Protein AF-A0A143Y106-F1 (afdb_monomer_lite)

Structure (mmCIF, N/CA/C/O backbone):
data_AF-A0A143Y106-F1
#
_entry.id   AF-A0A143Y106-F1
#
loop_
_atom_site.group_PDB
_atom_site.id
_atom_site.type_symbol
_atom_site.label_atom_id
_atom_site.label_alt_id
_atom_site.label_comp_id
_atom_site.label_asym_id
_atom_site.label_entity_id
_atom_site.label_seq_id
_atom_site.pdbx_PDB_ins_code
_atom_site.Cartn_x
_atom_site.Cartn_y
_atom_site.Cartn_z
_atom_site.occupancy
_atom_site.B_iso_or_equiv
_atom_site.auth_seq_id
_atom_site.auth_comp_id
_atom_site.auth_asym_id
_atom_site.auth_atom_id
_atom_site.pdbx_PDB_model_num
ATOM 1 N N . MET A 1 1 ? 0.710 -11.312 -6.302 1.00 72.19 1 MET A N 1
A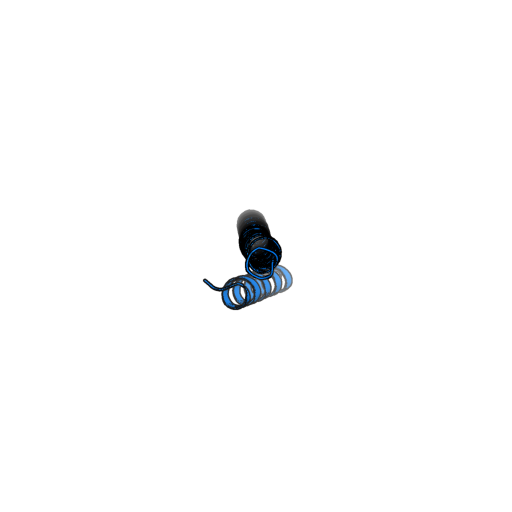TOM 2 C CA . MET A 1 1 ? 0.496 -9.906 -5.914 1.00 72.19 1 MET A CA 1
ATOM 3 C C . MET A 1 1 ? 1.197 -8.979 -6.878 1.00 72.19 1 MET A C 1
ATOM 5 O O . MET A 1 1 ? 2.308 -8.503 -6.626 1.00 72.19 1 MET A O 1
ATOM 9 N N . THR A 1 2 ? 0.524 -8.795 -8.007 1.00 89.50 2 THR A N 1
ATOM 10 C CA . THR A 1 2 ? 0.697 -7.700 -8.955 1.00 89.50 2 THR A CA 1
ATOM 11 C C . THR A 1 2 ? 0.341 -6.370 -8.285 1.00 89.50 2 THR A C 1
ATOM 13 O O . THR A 1 2 ? -0.132 -6.337 -7.146 1.00 89.50 2 THR A O 1
ATOM 16 N N . ILE A 1 3 ? 0.600 -5.268 -8.986 1.00 89.81 3 ILE A N 1
ATOM 17 C CA . ILE A 1 3 ? 0.190 -3.937 -8.533 1.00 89.81 3 ILE A CA 1
ATOM 18 C C . ILE A 1 3 ? -1.340 -3.872 -8.458 1.00 89.81 3 ILE A C 1
ATOM 20 O O . ILE A 1 3 ? -1.863 -3.439 -7.437 1.00 89.81 3 ILE A O 1
ATOM 24 N N . ASP A 1 4 ? -2.036 -4.403 -9.465 1.00 92.19 4 ASP A N 1
ATOM 25 C CA . ASP A 1 4 ? -3.502 -4.430 -9.519 1.00 92.19 4 ASP A CA 1
ATOM 26 C C . ASP A 1 4 ? -4.112 -5.170 -8.318 1.00 92.19 4 ASP A C 1
ATOM 28 O O . ASP A 1 4 ? -4.988 -4.637 -7.646 1.00 92.19 4 ASP A O 1
ATOM 32 N N . GLU A 1 5 ? -3.572 -6.341 -7.957 1.00 92.12 5 GLU A N 1
ATOM 33 C CA . GLU A 1 5 ? -4.030 -7.112 -6.787 1.00 92.12 5 GLU A CA 1
ATOM 34 C C . GLU A 1 5 ? -3.799 -6.372 -5.456 1.00 92.12 5 GLU A C 1
ATOM 36 O O . GLU A 1 5 ? -4.529 -6.582 -4.486 1.00 92.12 5 GLU A O 1
ATOM 41 N N . ASN A 1 6 ? -2.754 -5.541 -5.359 1.00 92.38 6 ASN A N 1
ATOM 42 C CA . ASN A 1 6 ? -2.515 -4.731 -4.161 1.00 92.38 6 ASN A CA 1
ATOM 43 C C . ASN A 1 6 ? -3.459 -3.514 -4.111 1.00 92.38 6 ASN A C 1
ATOM 45 O O . ASN A 1 6 ? -3.849 -3.107 -3.019 1.00 92.38 6 ASN A O 1
ATOM 49 N N . LEU A 1 7 ? -3.803 -2.930 -5.265 1.00 92.00 7 LEU A N 1
ATOM 50 C CA . LEU A 1 7 ? -4.750 -1.816 -5.363 1.00 92.00 7 LEU A CA 1
ATOM 51 C C . LEU A 1 7 ? -6.175 -2.266 -5.031 1.00 92.00 7 LEU A C 1
ATOM 53 O O . LEU A 1 7 ? -6.856 -1.587 -4.275 1.00 92.00 7 LEU A O 1
ATOM 57 N N . GLU A 1 8 ? -6.589 -3.443 -5.498 1.00 95.06 8 GLU A N 1
ATOM 58 C CA . GLU A 1 8 ? -7.897 -4.020 -5.163 1.00 95.06 8 GLU A CA 1
ATOM 59 C C . GLU A 1 8 ? -8.041 -4.278 -3.652 1.00 95.06 8 GLU A C 1
ATOM 61 O O . GLU A 1 8 ? -9.063 -3.961 -3.046 1.00 95.06 8 GLU A O 1
ATOM 66 N N . GLN A 1 9 ? -6.981 -4.775 -3.006 1.00 93.94 9 GLN A N 1
ATOM 67 C CA . GLN A 1 9 ? -6.952 -4.914 -1.547 1.00 93.94 9 GLN A CA 1
ATOM 68 C C . GLN A 1 9 ? -7.008 -3.568 -0.821 1.00 93.94 9 GLN A C 1
ATOM 70 O O . GLN A 1 9 ? -7.645 -3.470 0.226 1.00 93.94 9 GLN A O 1
ATOM 75 N N . LEU A 1 10 ? -6.344 -2.536 -1.348 1.00 94.12 10 LEU A N 1
ATOM 76 C CA . LEU A 1 10 ? -6.393 -1.198 -0.765 1.00 94.12 10 LEU A CA 1
ATOM 77 C C . LEU A 1 10 ? -7.809 -0.615 -0.852 1.00 94.12 10 LEU A C 1
ATOM 79 O O . LEU A 1 10 ? -8.295 -0.080 0.141 1.00 94.12 10 LEU A O 1
ATOM 83 N N . ASP A 1 11 ? -8.483 -0.777 -1.990 1.00 94.44 11 ASP A N 1
ATOM 84 C CA . ASP A 1 11 ? -9.877 -0.365 -2.172 1.00 94.44 11 ASP A CA 1
ATOM 85 C C . ASP A 1 11 ? -10.807 -1.066 -1.180 1.00 94.44 11 ASP A C 1
ATOM 87 O O . ASP A 1 11 ? -11.691 -0.428 -0.607 1.00 94.44 11 ASP A O 1
ATOM 91 N N . GLN A 1 12 ? -10.601 -2.362 -0.935 1.00 93.81 12 GLN A N 1
ATOM 92 C CA . GLN A 1 12 ? -11.387 -3.092 0.057 1.00 93.81 12 GLN A CA 1
ATOM 93 C C . GLN A 1 12 ? -11.168 -2.539 1.471 1.00 93.81 12 GLN A C 1
ATOM 95 O O . GLN A 1 12 ? -12.135 -2.270 2.176 1.00 93.81 12 GLN A O 1
ATOM 100 N N . ILE A 1 13 ? -9.913 -2.295 1.857 1.00 92.75 13 ILE A N 1
ATOM 101 C CA . ILE A 1 13 ? -9.571 -1.704 3.158 1.00 92.75 13 ILE A CA 1
ATOM 102 C C . ILE A 1 13 ? -10.233 -0.332 3.324 1.00 92.75 13 ILE A C 1
ATOM 104 O O . ILE A 1 13 ? -10.809 -0.053 4.372 1.00 92.75 13 ILE A O 1
ATOM 108 N N . VAL A 1 14 ? -10.180 0.520 2.296 1.00 92.31 14 VAL A N 1
ATOM 109 C CA . VAL A 1 14 ? -10.810 1.847 2.329 1.00 92.31 14 VAL A CA 1
ATOM 110 C C . VAL A 1 14 ? -12.324 1.722 2.488 1.00 92.31 14 VAL A C 1
ATOM 112 O O . VAL A 1 14 ? -12.895 2.385 3.351 1.00 92.31 14 VAL A O 1
ATOM 115 N N . ARG A 1 15 ? -12.971 0.830 1.730 1.00 91.69 15 ARG A N 1
ATOM 116 C CA . ARG A 1 15 ? -14.416 0.575 1.852 1.00 91.69 15 ARG A CA 1
ATOM 117 C C . ARG A 1 15 ? -14.801 0.103 3.249 1.00 91.69 15 ARG A C 1
ATOM 119 O O . ARG A 1 15 ? -15.820 0.542 3.774 1.00 91.69 15 ARG A O 1
ATOM 126 N N . ASP A 1 16 ? -14.005 -0.774 3.848 1.00 88.88 16 ASP A N 1
ATOM 127 C CA . ASP A 1 16 ? -14.266 -1.294 5.192 1.00 88.88 16 ASP A CA 1
ATOM 128 C C . ASP A 1 16 ? -14.118 -0.192 6.255 1.00 88.88 16 ASP A C 1
ATOM 130 O O . ASP A 1 16 ? -14.923 -0.115 7.185 1.00 88.88 16 ASP A O 1
ATOM 134 N N . MET A 1 17 ? -13.153 0.717 6.075 1.00 88.25 17 MET A N 1
ATOM 135 C CA . MET A 1 17 ? -12.987 1.900 6.926 1.00 88.25 17 MET A CA 1
ATOM 136 C C . MET A 1 17 ? -14.144 2.901 6.771 1.00 88.25 17 MET A C 1
ATOM 138 O O . MET A 1 17 ? -14.593 3.481 7.760 1.00 88.25 17 MET A O 1
ATOM 142 N N . GLU A 1 18 ? -14.664 3.093 5.555 1.00 89.31 18 GLU A N 1
ATOM 143 C CA . GLU A 1 18 ? -15.790 3.997 5.270 1.00 89.31 18 GLU A CA 1
ATOM 144 C C . GLU A 1 18 ? -17.133 3.486 5.809 1.00 89.31 18 GLU A C 1
ATOM 146 O O . GLU A 1 18 ? -18.012 4.287 6.130 1.00 89.31 18 GLU A O 1
ATOM 151 N N . GLN A 1 19 ? -17.302 2.167 5.956 1.00 87.81 19 GLN A N 1
ATOM 152 C CA . GLN A 1 19 ? -18.521 1.580 6.526 1.00 87.81 19 GLN A CA 1
ATOM 153 C C . GLN A 1 19 ? -18.727 1.930 8.007 1.00 87.81 19 GLN A C 1
ATOM 155 O O . GLN A 1 19 ? -19.839 1.784 8.515 1.00 87.81 19 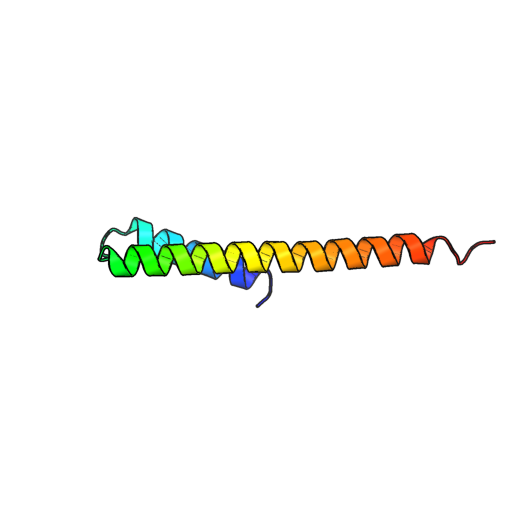GLN A O 1
ATOM 160 N N . GLY A 1 20 ? -17.687 2.394 8.709 1.00 80.12 20 GLY A N 1
ATOM 161 C CA . GLY A 1 20 ? -17.806 2.960 10.056 1.00 80.12 20 GLY A CA 1
ATOM 162 C C . GLY A 1 20 ? -18.213 1.970 11.152 1.00 80.12 20 GLY A C 1
ATOM 163 O O . GLY A 1 20 ? -18.520 2.392 12.263 1.00 80.12 20 GLY A O 1
ATOM 164 N N . ASN A 1 21 ? -18.210 0.665 10.864 1.00 84.12 21 ASN A N 1
ATOM 165 C CA . ASN A 1 21 ? -18.581 -0.392 11.811 1.00 84.12 21 ASN A CA 1
ATOM 166 C C . ASN A 1 21 ? -17.359 -1.039 12.494 1.00 84.12 21 ASN A C 1
ATOM 168 O O . ASN A 1 21 ? -17.469 -2.117 13.072 1.00 84.12 21 ASN A O 1
ATOM 172 N N . GLN A 1 22 ? -16.191 -0.399 12.384 1.00 85.81 22 GLN A N 1
ATOM 173 C CA . GLN A 1 22 ? -14.928 -0.863 12.949 1.00 85.81 22 GLN A CA 1
ATOM 174 C C . GLN A 1 22 ? -14.666 -0.210 14.307 1.00 85.81 22 GLN A C 1
ATOM 176 O O . GLN A 1 22 ? -14.918 0.979 14.517 1.00 85.81 22 GLN A O 1
ATOM 181 N N . THR A 1 23 ? -14.097 -0.978 15.225 1.00 92.56 23 THR A N 1
ATOM 182 C CA . THR A 1 23 ? -13.478 -0.441 16.437 1.00 92.56 23 THR A CA 1
ATOM 183 C C . THR A 1 23 ? -12.233 0.380 16.090 1.00 92.56 23 THR A C 1
ATOM 185 O O . THR A 1 23 ? -11.656 0.262 15.008 1.00 92.56 23 THR A O 1
ATOM 188 N N . LEU A 1 24 ? -11.772 1.209 17.030 1.00 88.75 24 LEU A N 1
ATOM 189 C CA . LEU A 1 24 ? -10.551 1.999 16.849 1.00 88.75 24 LEU A CA 1
ATOM 190 C C . LEU A 1 24 ? -9.326 1.119 16.541 1.00 88.75 24 LEU A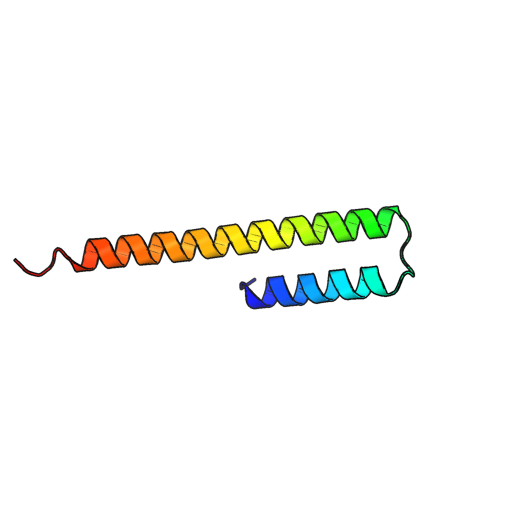 C 1
ATOM 192 O O . LEU A 1 24 ? -8.489 1.490 15.722 1.00 88.75 24 LEU A O 1
ATOM 196 N N . GLU A 1 25 ? -9.226 -0.047 17.180 1.00 92.25 25 GLU A N 1
ATOM 197 C CA . GLU A 1 25 ? -8.127 -0.995 16.971 1.00 92.25 25 GLU A CA 1
ATOM 198 C C . GLU A 1 25 ? -8.176 -1.624 15.573 1.00 92.25 25 GLU A C 1
ATOM 200 O O . GLU A 1 25 ? -7.147 -1.715 14.903 1.00 92.25 25 GLU A O 1
ATOM 205 N N . GLU A 1 26 ? -9.366 -1.978 15.085 1.00 91.31 26 GLU A N 1
ATOM 206 C CA . GLU A 1 26 ? -9.561 -2.483 13.720 1.00 91.31 26 GLU A CA 1
ATOM 207 C C . GLU A 1 26 ? -9.287 -1.408 12.663 1.00 91.31 26 GLU A C 1
ATOM 209 O O . GLU A 1 26 ? -8.656 -1.693 11.641 1.00 91.31 26 GLU A O 1
ATOM 214 N N . ALA A 1 27 ? -9.692 -0.163 12.918 1.00 90.12 27 ALA A N 1
ATOM 215 C CA . ALA A 1 27 ? -9.404 0.968 12.041 1.00 90.12 27 ALA A CA 1
ATOM 216 C C . ALA A 1 27 ? -7.892 1.247 11.961 1.00 90.12 27 ALA A C 1
ATOM 218 O O . ALA A 1 27 ? -7.355 1.477 10.876 1.00 90.12 27 ALA A O 1
ATOM 219 N N . LEU A 1 28 ? -7.178 1.167 13.091 1.00 92.19 28 LEU A N 1
ATOM 220 C CA . LEU A 1 28 ? -5.718 1.294 13.135 1.00 92.19 28 LEU A CA 1
ATOM 221 C C . LEU A 1 28 ? -5.018 0.154 12.386 1.00 92.19 28 LEU A C 1
ATOM 223 O O . LEU A 1 28 ? -4.084 0.409 11.624 1.00 92.19 28 LEU A O 1
ATOM 227 N N . ALA A 1 29 ? -5.483 -1.086 12.552 1.00 93.81 29 ALA A N 1
ATOM 228 C CA . ALA A 1 29 ? -4.949 -2.236 11.826 1.00 93.81 29 ALA A CA 1
ATOM 229 C C . ALA A 1 29 ? -5.174 -2.110 10.308 1.00 93.81 29 ALA A C 1
ATOM 231 O O . ALA A 1 29 ? -4.255 -2.350 9.521 1.00 93.81 29 ALA A O 1
ATOM 232 N N . SER A 1 30 ? -6.370 -1.675 9.902 1.00 93.25 30 SER A N 1
ATOM 233 C CA . SER A 1 30 ? -6.738 -1.411 8.504 1.00 93.25 30 SER A CA 1
ATOM 234 C C . SER A 1 30 ? -5.848 -0.327 7.895 1.00 93.25 30 SER A C 1
ATOM 236 O O . SER A 1 30 ? -5.272 -0.512 6.820 1.00 93.25 30 SER A O 1
ATOM 238 N N . PHE A 1 31 ? -5.630 0.768 8.625 1.00 91.50 31 PHE A N 1
ATOM 239 C CA . PHE A 1 31 ? -4.728 1.838 8.212 1.00 91.50 31 PHE A CA 1
ATOM 240 C C . PHE A 1 31 ? -3.283 1.346 8.040 1.00 91.50 31 PHE A C 1
ATOM 242 O O . PHE A 1 31 ? -2.646 1.620 7.019 1.00 91.50 31 PHE A O 1
ATOM 249 N N . GLU A 1 32 ? -2.753 0.578 8.997 1.00 95.06 32 GLU A N 1
ATOM 250 C CA . GLU A 1 32 ? -1.398 0.027 8.904 1.00 95.06 32 GLU A CA 1
ATOM 251 C C . GLU A 1 32 ? -1.249 -0.917 7.699 1.00 95.06 32 GLU A C 1
ATOM 253 O O . GLU A 1 32 ? -0.243 -0.861 6.979 1.00 95.06 32 GLU A O 1
ATOM 258 N N . ALA A 1 33 ? -2.255 -1.759 7.447 1.00 94.12 33 ALA A N 1
ATOM 259 C CA . ALA A 1 33 ? -2.299 -2.638 6.284 1.00 94.12 33 ALA A CA 1
ATOM 260 C C . ALA A 1 33 ? -2.298 -1.841 4.968 1.00 94.12 33 ALA A C 1
ATOM 262 O O . ALA A 1 33 ? -1.496 -2.137 4.076 1.00 94.12 33 ALA A O 1
ATOM 263 N N . GLY A 1 34 ? -3.105 -0.780 4.876 1.00 94.38 34 GLY A N 1
ATOM 264 C CA . GLY A 1 34 ? -3.137 0.122 3.723 1.00 94.38 34 GLY A CA 1
ATOM 265 C C . GLY A 1 34 ? -1.780 0.781 3.452 1.00 94.38 34 GLY A C 1
ATOM 266 O O . GLY A 1 34 ? -1.273 0.743 2.329 1.00 94.38 34 GLY A O 1
ATOM 267 N N . ILE A 1 35 ? -1.112 1.297 4.489 1.00 94.69 35 ILE A N 1
ATOM 268 C CA . ILE A 1 35 ? 0.232 1.887 4.364 1.00 94.69 35 ILE A CA 1
ATOM 269 C C . ILE A 1 35 ? 1.260 0.858 3.874 1.00 94.69 35 ILE A C 1
ATOM 271 O O . ILE A 1 35 ? 2.114 1.179 3.039 1.00 94.69 35 ILE A O 1
ATOM 275 N N . LYS A 1 36 ? 1.203 -0.385 4.368 1.00 95.00 36 LYS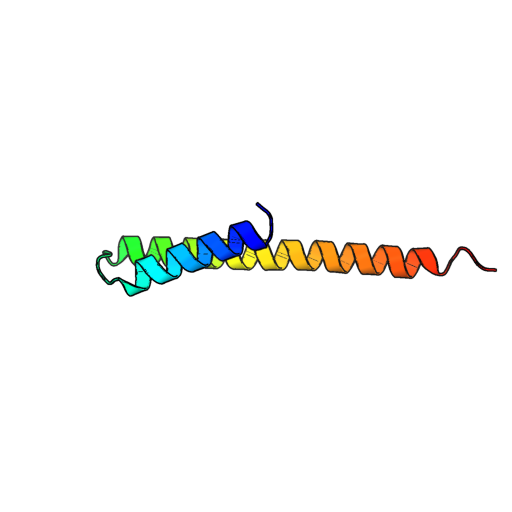 A N 1
ATOM 276 C CA . LYS A 1 36 ? 2.091 -1.465 3.905 1.00 95.00 36 LYS A CA 1
ATOM 277 C C . LYS A 1 36 ? 1.861 -1.790 2.429 1.00 95.00 36 LYS A C 1
ATOM 279 O O . LYS A 1 36 ? 2.841 -1.957 1.699 1.00 95.00 36 LYS A O 1
ATOM 284 N N . LEU A 1 37 ? 0.607 -1.839 1.979 1.00 94.94 37 LEU A N 1
ATOM 285 C CA . LEU A 1 37 ? 0.264 -2.071 0.572 1.00 94.94 37 LEU A CA 1
ATOM 286 C C . LEU A 1 37 ? 0.802 -0.959 -0.332 1.00 94.94 37 LEU A C 1
ATOM 288 O O . LEU A 1 37 ? 1.479 -1.257 -1.315 1.00 94.94 37 LEU A O 1
ATOM 292 N N . ILE A 1 38 ? 0.617 0.310 0.041 1.00 93.50 38 ILE A N 1
ATOM 293 C CA . ILE A 1 38 ? 1.130 1.456 -0.728 1.00 93.50 38 ILE A CA 1
ATOM 294 C C . ILE A 1 38 ? 2.657 1.388 -0.867 1.00 93.50 38 ILE A C 1
ATOM 296 O O . ILE A 1 38 ? 3.194 1.514 -1.970 1.00 93.50 38 ILE A O 1
ATOM 300 N N . LYS A 1 39 ? 3.376 1.125 0.233 1.00 94.00 39 LYS A N 1
ATOM 301 C CA . LYS A 1 39 ? 4.844 0.979 0.207 1.00 94.00 39 LYS A CA 1
ATOM 302 C C . LYS A 1 39 ? 5.299 -0.153 -0.711 1.00 94.00 39 LYS A C 1
ATOM 304 O O . LYS A 1 39 ? 6.306 -0.023 -1.411 1.00 94.00 39 LYS A O 1
ATOM 309 N N . LYS A 1 40 ? 4.558 -1.261 -0.723 1.00 92.88 40 LYS A N 1
ATOM 310 C CA . LYS A 1 40 ? 4.832 -2.408 -1.591 1.00 92.88 40 LYS A CA 1
ATOM 311 C C . LYS A 1 40 ? 4.622 -2.056 -3.064 1.00 92.88 40 LYS A C 1
ATOM 313 O O . LYS A 1 40 ? 5.494 -2.376 -3.868 1.00 92.88 40 LYS A O 1
ATOM 318 N N . CYS A 1 41 ? 3.537 -1.361 -3.409 1.00 93.25 41 CYS A N 1
ATOM 319 C CA . CYS A 1 41 ? 3.291 -0.880 -4.772 1.00 93.25 41 CYS A CA 1
ATOM 320 C C . CYS A 1 41 ? 4.399 0.062 -5.249 1.00 93.25 41 CYS A C 1
ATOM 322 O O . CYS A 1 41 ? 4.953 -0.148 -6.324 1.00 93.25 41 CYS A O 1
ATOM 324 N N . SER A 1 42 ? 4.788 1.039 -4.425 1.00 93.06 42 SER A N 1
ATOM 325 C CA . SER A 1 42 ? 5.900 1.947 -4.740 1.00 93.06 42 SER A CA 1
ATOM 326 C C . SER A 1 42 ? 7.203 1.181 -4.982 1.00 93.06 42 SER A C 1
ATOM 328 O O . SER A 1 42 ? 7.850 1.384 -6.001 1.00 93.06 42 SER A O 1
ATOM 330 N N . SER A 1 43 ? 7.539 0.210 -4.130 1.00 93.62 43 SER A N 1
ATOM 331 C CA . SER A 1 43 ? 8.750 -0.606 -4.315 1.00 93.62 43 SER A CA 1
ATOM 332 C C . SER A 1 43 ? 8.712 -1.458 -5.593 1.00 93.62 43 SER A C 1
ATOM 334 O O . SER A 1 43 ? 9.748 -1.716 -6.211 1.00 93.62 43 SER A O 1
ATOM 336 N N . GLN A 1 44 ? 7.528 -1.934 -5.990 1.00 92.62 44 GLN A N 1
ATOM 337 C CA . GLN A 1 44 ? 7.347 -2.660 -7.247 1.00 92.62 44 GLN A CA 1
ATOM 338 C C . GLN A 1 44 ? 7.545 -1.738 -8.455 1.00 92.62 44 GLN A C 1
ATOM 340 O O . GLN A 1 44 ? 8.257 -2.127 -9.382 1.00 92.62 44 GLN A O 1
ATOM 345 N N . LEU A 1 45 ? 6.983 -0.526 -8.422 1.00 93.62 45 LEU A N 1
ATOM 346 C CA . LEU A 1 45 ? 7.164 0.486 -9.465 1.00 93.62 45 LEU A CA 1
ATOM 347 C C . LEU A 1 45 ? 8.636 0.883 -9.614 1.00 93.62 45 LEU A C 1
ATOM 349 O O . LEU A 1 45 ? 9.168 0.790 -10.717 1.00 93.62 45 LEU A O 1
ATOM 353 N N . ASP A 1 46 ? 9.327 1.175 -8.511 1.00 94.50 46 ASP A N 1
ATOM 354 C CA . ASP A 1 46 ? 10.758 1.506 -8.516 1.00 94.50 46 ASP A CA 1
ATOM 355 C C . ASP A 1 46 ? 11.600 0.407 -9.174 1.00 94.50 46 ASP A C 1
ATOM 357 O O . ASP A 1 46 ? 12.577 0.664 -9.881 1.00 94.50 46 ASP A O 1
ATOM 361 N N . ARG A 1 47 ? 11.249 -0.861 -8.929 1.00 91.81 47 ARG A N 1
ATOM 362 C CA . ARG A 1 47 ? 11.951 -2.000 -9.527 1.00 91.81 47 ARG A CA 1
ATOM 363 C C . ARG A 1 47 ? 11.721 -2.071 -11.033 1.00 91.81 47 ARG A C 1
ATOM 365 O O . ARG A 1 47 ? 12.655 -2.402 -11.766 1.00 91.81 47 ARG A O 1
ATOM 372 N N . VAL A 1 48 ? 10.499 -1.802 -11.485 1.00 91.75 48 VAL A N 1
ATOM 373 C CA . VAL A 1 48 ? 10.162 -1.755 -12.911 1.00 91.75 48 VAL A CA 1
ATOM 374 C C . VAL A 1 48 ? 10.900 -0.600 -13.581 1.00 91.75 48 VAL A C 1
ATOM 376 O O . VAL A 1 48 ? 11.569 -0.828 -14.586 1.00 91.75 48 VAL A O 1
ATOM 379 N N . GLU A 1 49 ? 10.879 0.592 -12.989 1.00 91.75 49 GLU A N 1
ATOM 380 C CA . GLU A 1 49 ? 11.573 1.776 -13.502 1.00 91.75 49 GLU A CA 1
ATOM 381 C C . GLU A 1 49 ? 13.083 1.539 -13.622 1.00 91.75 49 GLU A C 1
ATOM 383 O O . GLU A 1 49 ? 13.665 1.753 -14.685 1.00 91.75 49 GLU A O 1
ATOM 388 N N . LYS A 1 50 ? 13.722 0.992 -12.579 1.00 92.56 50 LYS A N 1
ATOM 389 C CA . LYS A 1 50 ? 15.147 0.622 -12.622 1.00 92.56 50 LYS A CA 1
ATOM 390 C C . LYS A 1 50 ? 15.449 -0.381 -13.728 1.00 92.56 50 LYS A C 1
ATOM 392 O O . LYS A 1 50 ? 16.471 -0.265 -14.397 1.00 92.56 50 LYS A O 1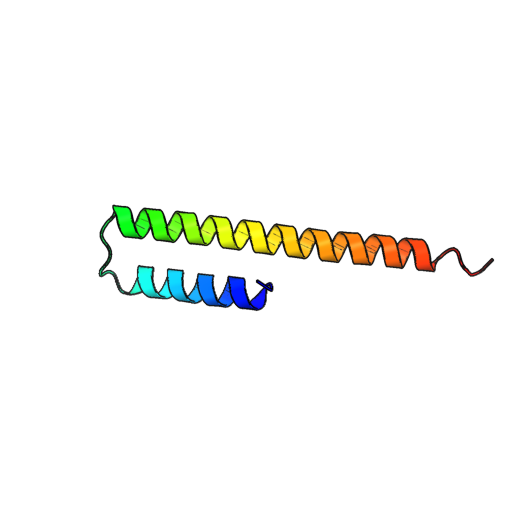
ATOM 397 N N . LYS A 1 51 ? 14.576 -1.371 -13.924 1.00 89.94 51 LYS A N 1
ATOM 398 C CA . LYS A 1 51 ? 14.755 -2.376 -14.975 1.00 89.94 51 LYS A CA 1
ATOM 399 C C . LYS A 1 51 ? 14.633 -1.753 -16.366 1.00 89.94 51 LYS A C 1
ATOM 401 O O . LYS A 1 51 ? 15.438 -2.086 -17.228 1.00 89.94 51 LYS A O 1
ATOM 406 N N . ILE A 1 52 ? 13.676 -0.847 -16.568 1.00 92.44 52 ILE A N 1
ATOM 407 C CA . ILE A 1 52 ? 13.533 -0.081 -17.814 1.00 92.44 52 ILE A CA 1
ATOM 408 C C . ILE A 1 52 ? 14.793 0.746 -18.057 1.00 92.44 52 ILE A C 1
ATOM 410 O O . ILE A 1 52 ? 15.373 0.641 -19.129 1.00 92.44 52 ILE A O 1
ATOM 414 N N . LYS A 1 53 ? 15.267 1.483 -17.049 1.00 90.31 53 LYS A N 1
ATOM 415 C CA . LYS A 1 53 ? 16.475 2.305 -17.151 1.00 90.31 53 LYS A CA 1
ATOM 416 C C . LYS A 1 53 ? 17.700 1.494 -17.578 1.00 90.31 53 LYS A C 1
ATOM 418 O O . LYS A 1 53 ? 18.366 1.873 -18.532 1.00 90.31 53 LYS A O 1
ATOM 423 N N . ILE A 1 54 ? 17.947 0.349 -16.938 1.00 91.19 54 ILE A N 1
ATOM 424 C CA . ILE A 1 54 ? 19.057 -0.544 -17.310 1.00 91.19 54 ILE A CA 1
ATOM 425 C C . ILE A 1 54 ? 18.906 -1.035 -18.754 1.00 91.19 54 ILE A C 1
ATOM 427 O O . ILE A 1 54 ? 19.889 -1.069 -19.487 1.00 91.19 54 ILE A O 1
ATOM 431 N N . LEU A 1 55 ? 17.698 -1.416 -19.180 1.00 86.9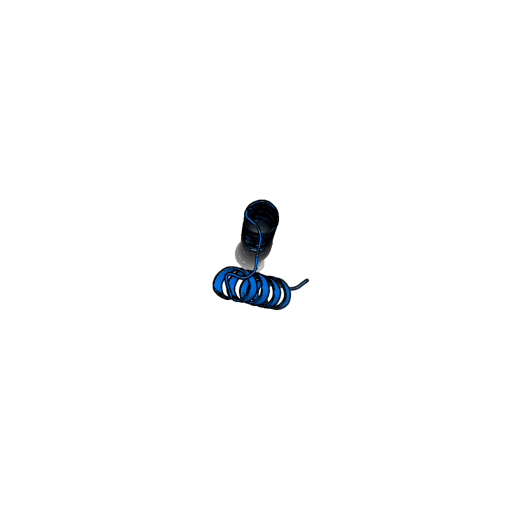4 55 LEU A N 1
ATOM 432 C CA . LEU A 1 55 ? 17.448 -1.871 -20.552 1.00 86.94 55 LEU A CA 1
ATOM 433 C C . LEU A 1 55 ? 17.647 -0.749 -21.578 1.00 86.94 55 LEU A C 1
ATOM 435 O O . LEU A 1 55 ? 18.219 -1.003 -22.631 1.00 86.94 55 LEU A O 1
ATOM 439 N N . SER A 1 56 ? 17.224 0.477 -21.268 1.00 84.38 56 SER A N 1
ATOM 440 C CA . SER A 1 56 ? 17.455 1.654 -22.109 1.00 84.38 56 SER A CA 1
ATOM 441 C C . SER A 1 56 ? 18.943 1.997 -22.214 1.00 84.38 56 SER A C 1
ATOM 443 O O . SER A 1 56 ? 19.420 2.257 -23.309 1.00 84.38 56 SER A O 1
ATOM 445 N N . GLU A 1 57 ? 19.692 1.925 -21.112 1.00 80.94 57 GLU A N 1
ATOM 446 C CA . GLU A 1 57 ? 21.146 2.152 -21.094 1.00 80.94 57 GLU A CA 1
ATOM 447 C C . GLU A 1 57 ? 21.923 1.020 -21.799 1.00 80.94 57 GLU A C 1
ATOM 449 O O . GLU A 1 57 ? 22.941 1.264 -22.443 1.00 80.94 57 GLU A O 1
ATOM 454 N N . SER A 1 58 ? 21.429 -0.221 -21.727 1.00 64.94 58 SER A N 1
ATOM 455 C CA . SER A 1 58 ? 22.032 -1.389 -22.394 1.00 64.94 58 SER A CA 1
ATOM 456 C C . SER A 1 58 ? 21.677 -1.481 -23.885 1.00 64.94 58 SER A C 1
ATOM 458 O O . SER A 1 58 ? 22.377 -2.146 -24.643 1.00 64.94 58 SER A O 1
ATOM 460 N N . GLY A 1 59 ? 20.591 -0.832 -24.316 1.00 58.94 59 GLY A N 1
ATOM 461 C CA . GLY A 1 59 ? 20.178 -0.754 -25.720 1.00 58.94 59 GLY A CA 1
ATOM 462 C C . GLY A 1 59 ? 21.032 0.196 -26.564 1.00 58.94 59 GLY A C 1
ATOM 463 O O . GLY A 1 59 ? 21.051 0.058 -27.782 1.00 58.94 59 GLY A O 1
ATOM 464 N N . ASP A 1 60 ? 21.781 1.102 -25.928 1.00 53.00 60 ASP A N 1
ATOM 465 C CA . ASP A 1 60 ? 22.617 2.116 -26.591 1.00 53.00 60 ASP A CA 1
ATOM 466 C C . ASP A 1 60 ? 24.068 1.650 -26.854 1.00 53.00 60 ASP A C 1
ATOM 468 O O . ASP A 1 60 ? 24.891 2.396 -27.377 1.00 53.00 60 ASP A O 1
ATOM 472 N N . THR A 1 61 ? 24.420 0.406 -26.498 1.00 51.81 61 THR A N 1
ATOM 473 C CA . THR A 1 61 ? 25.786 -0.143 -26.670 1.00 51.81 61 THR A CA 1
ATOM 474 C C . THR A 1 61 ? 25.920 -1.207 -27.765 1.00 51.81 61 THR A C 1
ATOM 476 O O . THR A 1 61 ? 26.987 -1.798 -27.904 1.00 51.81 61 THR A O 1
ATOM 479 N N . SER A 1 62 ? 24.885 -1.428 -28.588 1.00 54.81 62 SER A N 1
ATOM 480 C CA . SER A 1 62 ? 24.936 -2.369 -29.725 1.00 54.81 62 SER A CA 1
ATOM 481 C C . SER A 1 62 ? 24.961 -1.704 -31.109 1.00 54.81 62 SER A C 1
ATOM 483 O O . SER A 1 62 ? 24.775 -2.393 -32.111 1.00 54.81 62 SER A O 1
ATOM 485 N N . GLU A 1 63 ? 25.225 -0.402 -31.199 1.00 48.50 63 GLU A N 1
ATOM 486 C CA . GLU A 1 63 ? 25.544 0.257 -32.470 1.00 48.50 63 GLU A CA 1
ATOM 487 C C . GLU A 1 63 ? 26.685 1.262 -32.278 1.00 48.50 63 GLU A C 1
ATOM 489 O O . GLU A 1 63 ? 26.455 2.459 -32.110 1.00 48.50 63 GLU A O 1
ATOM 494 N N . LYS A 1 64 ? 27.925 0.760 -32.286 1.00 40.25 64 LYS A N 1
ATOM 495 C CA . LYS A 1 64 ? 29.087 1.373 -32.957 1.00 40.25 64 LYS A CA 1
ATOM 496 C C . LYS A 1 64 ? 30.309 0.467 -32.910 1.00 40.25 64 LYS A C 1
ATOM 498 O O . LYS A 1 64 ? 30.619 -0.053 -31.819 1.00 40.25 64 LYS A O 1
#

Sequence (64 aa):
MTIDENLEQLDQIVRDMEQGNQTLEEALASFEAGIKLIKKCSSQLDRVEKKIKILSESGDTSEK

Radius of gyration: 18.35 Å; chains: 1; bounding box: 48×14×50 Å

Secondary structure (DSSP, 8-state):
--HHHHHHHHHHHHHHHHT----HHHHHHHHHHHHHHHHHHHHHHHHHHHHHHHHHHHHTTS--

Foldseek 3Di:
DPLVVLVVLLVVLVVVLVVVPDDPVSVVVSVVSNVVSVVVSVVVVVVVVVVVVVVVVVVVPPDD

pLDDT: mean 86.94, std 12.68, range [40.25, 95.06]